Protein AF-A0A654D5M8-F1 (afdb_monomer)

Radius of gyration: 11.66 Å; Cα contacts (8 Å, |Δi|>4): 49; chains: 1; bounding box: 28×20×28 Å

Solvent-accessible surface area (backbone atoms only — not comparable to full-atom values): 3417 Å² total; per-residue (Å²): 140,76,78,84,46,50,53,50,46,38,66,51,50,73,67,56,48,50,58,53,27,69,67,48,60,95,48,43,62,42,50,67,77,70,36,47,48,62,55,18,41,27,56,59,71,64,34,56,69,63,38,32,74,76,74,41,85,128

Structure (mmCIF, N/CA/C/O backbone):
data_AF-A0A654D5M8-F1
#
_entry.id   AF-A0A654D5M8-F1
#
loop_
_atom_site.group_PDB
_ato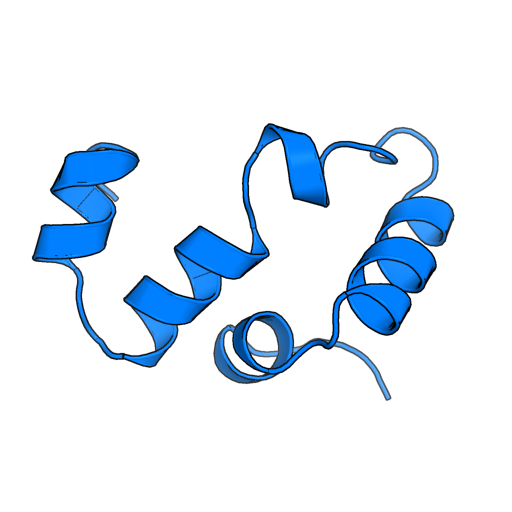m_site.id
_atom_site.type_symbol
_atom_site.label_atom_id
_atom_site.label_alt_id
_atom_site.label_comp_id
_atom_site.label_asym_id
_atom_site.label_entity_id
_atom_site.label_seq_id
_atom_site.pdbx_PDB_ins_code
_atom_site.Cartn_x
_atom_site.Cartn_y
_atom_site.Cartn_z
_atom_site.occupancy
_atom_site.B_iso_or_equiv
_atom_site.auth_seq_id
_atom_site.auth_comp_id
_atom_site.auth_asym_id
_atom_site.auth_atom_id
_atom_site.pdbx_PDB_model_num
ATOM 1 N N . MET A 1 1 ? -10.596 -11.380 11.123 1.00 61.19 1 MET A N 1
ATOM 2 C CA . MET A 1 1 ? -10.037 -11.732 9.803 1.00 61.19 1 MET A CA 1
ATOM 3 C C . MET A 1 1 ? -9.388 -10.473 9.273 1.00 61.19 1 MET A C 1
ATOM 5 O O . MET A 1 1 ? -10.073 -9.464 9.217 1.00 61.19 1 MET A O 1
ATOM 9 N N . GLY A 1 2 ? -8.073 -10.485 9.075 1.00 81.50 2 GLY A N 1
ATOM 10 C CA . GLY A 1 2 ? -7.292 -9.300 8.712 1.00 81.50 2 GLY A CA 1
ATOM 11 C C . GLY A 1 2 ? -6.494 -9.544 7.438 1.00 81.50 2 GLY A C 1
ATOM 12 O O . GLY A 1 2 ? -6.444 -10.673 6.9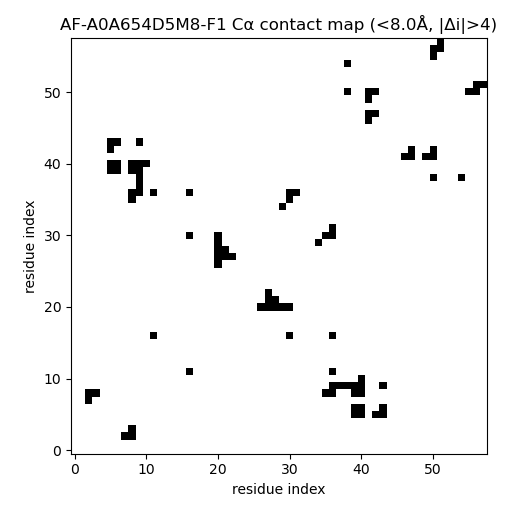58 1.00 81.50 2 GLY A O 1
ATOM 13 N N . VAL A 1 3 ? -5.875 -8.487 6.920 1.00 89.88 3 VAL A N 1
ATOM 14 C CA . VAL A 1 3 ? -4.968 -8.542 5.768 1.00 89.88 3 VAL A CA 1
ATOM 15 C C . VAL A 1 3 ? -3.680 -9.239 6.196 1.00 89.88 3 VAL A C 1
ATOM 17 O O . VAL A 1 3 ? -2.941 -8.702 7.021 1.00 89.88 3 VAL A O 1
ATOM 20 N N . THR A 1 4 ? -3.421 -10.441 5.683 1.00 93.12 4 THR A N 1
ATOM 21 C CA . THR A 1 4 ? -2.219 -11.221 6.034 1.00 93.12 4 THR A CA 1
ATOM 22 C C . THR A 1 4 ? -1.324 -11.496 4.834 1.00 93.12 4 THR A C 1
ATOM 24 O O . THR A 1 4 ? -0.158 -11.846 5.013 1.00 93.12 4 THR A O 1
ATOM 27 N N . THR A 1 5 ? -1.830 -11.293 3.617 1.00 94.25 5 THR A N 1
ATOM 28 C CA . THR A 1 5 ? -1.074 -11.440 2.373 1.00 94.25 5 THR A CA 1
ATOM 29 C C . THR A 1 5 ? -1.128 -10.173 1.516 1.00 94.25 5 THR A C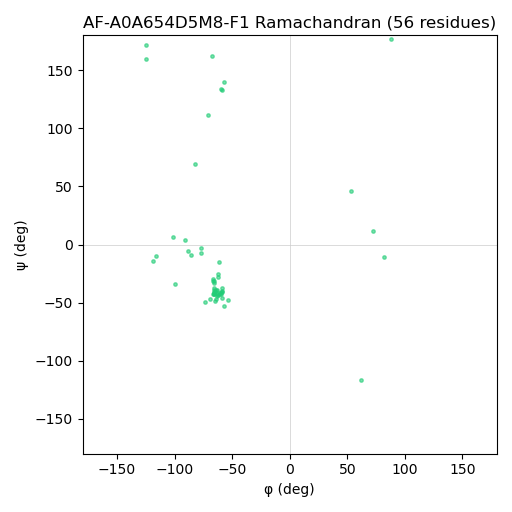 1
ATOM 31 O O . THR A 1 5 ? -2.031 -9.343 1.639 1.00 94.25 5 THR A O 1
ATOM 34 N N . VAL A 1 6 ? -0.170 -10.032 0.591 1.00 93.69 6 VAL A N 1
ATOM 35 C CA . VAL A 1 6 ? -0.208 -8.971 -0.436 1.00 93.69 6 VAL A CA 1
ATOM 36 C C . VAL A 1 6 ? -1.423 -9.110 -1.359 1.00 93.69 6 VAL A C 1
ATOM 38 O O . VAL A 1 6 ? -1.931 -8.107 -1.847 1.00 93.69 6 VAL A O 1
ATOM 41 N N . GLY A 1 7 ? -1.928 -10.334 -1.552 1.00 95.50 7 GLY A N 1
ATOM 42 C CA . GLY A 1 7 ? -3.162 -10.589 -2.293 1.00 95.50 7 GLY A CA 1
ATOM 43 C C . GLY A 1 7 ? -4.386 -10.017 -1.580 1.00 95.50 7 GLY A C 1
ATOM 44 O O . GLY A 1 7 ? -5.199 -9.354 -2.218 1.00 95.50 7 GLY A O 1
ATOM 45 N N . ASP A 1 8 ? -4.468 -10.181 -0.257 1.00 95.94 8 ASP A N 1
ATOM 46 C CA . ASP A 1 8 ? -5.552 -9.594 0.541 1.00 95.94 8 ASP A CA 1
ATOM 47 C C . ASP A 1 8 ? -5.521 -8.065 0.455 1.00 95.94 8 ASP A C 1
ATOM 49 O O . ASP A 1 8 ? -6.555 -7.441 0.241 1.00 95.94 8 ASP A O 1
ATOM 53 N N . MET A 1 9 ? -4.330 -7.459 0.554 1.00 95.62 9 MET A N 1
ATOM 54 C CA . MET A 1 9 ? -4.162 -6.007 0.424 1.00 95.62 9 MET A CA 1
ATOM 55 C C . MET A 1 9 ? -4.549 -5.514 -0.980 1.00 95.62 9 MET A C 1
ATOM 57 O O . MET A 1 9 ? -5.177 -4.469 -1.120 1.00 95.62 9 MET A O 1
ATOM 61 N N . ALA A 1 10 ? -4.204 -6.268 -2.028 1.00 96.56 10 ALA A N 1
ATOM 62 C CA . ALA A 1 10 ? -4.553 -5.935 -3.409 1.00 96.56 10 ALA A CA 1
ATOM 63 C C . ALA A 1 10 ? -6.065 -6.014 -3.688 1.00 96.56 10 ALA A C 1
ATOM 65 O O . ALA A 1 10 ? -6.562 -5.293 -4.561 1.00 96.56 10 ALA A O 1
ATOM 66 N N . ALA A 1 11 ? -6.769 -6.888 -2.960 1.00 96.56 11 ALA A N 1
ATOM 67 C CA . ALA A 1 11 ? -8.196 -7.152 -3.104 1.00 96.56 11 ALA A CA 1
ATOM 68 C C . ALA A 1 11 ? -9.094 -6.197 -2.302 1.00 96.56 11 ALA A C 1
ATOM 70 O O . ALA A 1 11 ? -10.307 -6.211 -2.511 1.00 96.56 11 ALA A O 1
ATOM 71 N N . LEU A 1 12 ? -8.529 -5.364 -1.420 1.00 95.44 12 LEU A N 1
ATOM 72 C CA . LEU A 1 12 ? -9.309 -4.403 -0.641 1.00 95.44 12 LEU A CA 1
ATOM 73 C C . LEU A 1 12 ? -10.081 -3.443 -1.551 1.00 95.44 12 LEU A C 1
ATOM 75 O O . LEU A 1 12 ? -9.527 -2.826 -2.470 1.00 95.44 12 LEU A O 1
ATOM 79 N N . SER A 1 13 ? -11.360 -3.262 -1.233 1.00 94.25 13 SER A N 1
ATOM 80 C CA . SER A 1 13 ? -12.127 -2.126 -1.732 1.00 94.25 13 SER A CA 1
ATOM 81 C C . SER A 1 13 ? -11.613 -0.817 -1.127 1.00 94.25 13 SER A C 1
ATOM 83 O O . SER A 1 13 ? -10.944 -0.793 -0.092 1.00 94.25 13 SER A O 1
ATOM 85 N N . GLU A 1 14 ? -11.957 0.305 -1.757 1.00 91.69 14 GLU A N 1
ATOM 86 C CA . GLU A 1 14 ? -11.570 1.630 -1.267 1.00 91.69 14 GLU A CA 1
ATOM 87 C C . GLU A 1 14 ? -12.091 1.895 0.155 1.00 91.69 14 GLU A C 1
ATOM 89 O O . GLU A 1 14 ? -11.353 2.388 1.005 1.00 91.69 14 GLU A O 1
ATOM 94 N N . THR A 1 15 ? -13.329 1.492 0.450 1.00 94.31 15 THR A N 1
ATOM 95 C CA . THR A 1 15 ? -13.919 1.636 1.786 1.00 94.31 15 THR A CA 1
ATOM 96 C C . THR A 1 15 ? -13.204 0.773 2.826 1.00 94.31 15 THR A C 1
ATOM 98 O O . THR A 1 15 ? -12.950 1.239 3.934 1.00 94.31 15 THR A O 1
ATOM 101 N N . GLU A 1 16 ? -12.843 -0.469 2.498 1.00 94.88 16 GLU A N 1
ATOM 102 C CA . GLU A 1 16 ? -12.093 -1.329 3.425 1.00 94.88 16 GLU A CA 1
ATOM 103 C C . GLU A 1 16 ? -10.688 -0.786 3.684 1.00 94.88 16 GLU A C 1
ATOM 105 O O . GLU A 1 16 ? -10.257 -0.734 4.836 1.00 94.88 16 GLU A O 1
ATOM 110 N N . ALA A 1 17 ? -10.005 -0.314 2.640 1.00 94.06 17 ALA A N 1
ATOM 111 C CA . ALA A 1 17 ? -8.703 0.329 2.760 1.00 94.06 17 ALA A CA 1
ATOM 112 C C . ALA A 1 17 ? -8.768 1.569 3.669 1.00 94.06 17 ALA A C 1
ATOM 114 O O . ALA A 1 17 ? -7.954 1.702 4.580 1.00 94.06 17 ALA A O 1
ATOM 115 N N . GLN A 1 18 ? -9.775 2.431 3.494 1.00 93.75 18 GLN A N 1
ATOM 116 C CA . GLN A 1 18 ? -9.999 3.602 4.352 1.00 93.75 18 GLN A CA 1
ATOM 117 C C . GLN A 1 18 ? -10.305 3.209 5.804 1.00 93.75 18 GLN A C 1
ATOM 119 O O . GLN A 1 18 ? -9.759 3.802 6.734 1.00 93.75 18 GLN A O 1
ATOM 124 N N . ASN A 1 19 ? -11.136 2.184 6.014 1.00 94.50 19 ASN A N 1
ATOM 125 C CA . ASN A 1 19 ? -11.463 1.689 7.351 1.00 94.50 19 ASN A CA 1
ATOM 126 C C . ASN A 1 19 ? -10.234 1.126 8.074 1.00 94.50 19 ASN A C 1
ATOM 128 O O . ASN A 1 19 ? -10.095 1.332 9.280 1.00 94.50 19 ASN A O 1
ATOM 132 N N . ILE A 1 20 ? -9.353 0.420 7.358 1.00 93.94 20 ILE A N 1
ATOM 133 C CA . ILE A 1 20 ? -8.092 -0.091 7.908 1.00 93.94 20 ILE A CA 1
ATOM 134 C C . ILE A 1 20 ? -7.139 1.071 8.190 1.00 93.94 20 ILE A C 1
ATOM 136 O O . ILE A 1 20 ? -6.594 1.145 9.287 1.00 93.94 20 ILE A O 1
ATOM 140 N N . ASP A 1 21 ? -6.970 2.003 7.250 1.00 94.62 21 ASP A N 1
ATOM 141 C CA . ASP A 1 21 ? -6.087 3.167 7.392 1.00 94.62 21 ASP A CA 1
ATOM 142 C C . ASP A 1 21 ? -6.473 4.052 8.594 1.00 94.62 21 ASP A C 1
ATOM 144 O O . ASP A 1 21 ? -5.608 4.463 9.372 1.00 94.62 21 ASP A O 1
ATOM 148 N N . ALA A 1 22 ? -7.772 4.248 8.838 1.00 94.81 22 ALA A N 1
ATOM 149 C CA . ALA A 1 22 ? -8.286 4.950 10.016 1.00 94.81 22 ALA A CA 1
ATOM 150 C C . ALA A 1 22 ? -7.939 4.254 11.348 1.00 94.81 22 ALA A C 1
ATOM 152 O O . ALA A 1 22 ? -7.855 4.907 12.387 1.00 94.81 22 ALA A O 1
ATOM 153 N N . GLN A 1 23 ? -7.711 2.938 11.332 1.00 94.00 23 GLN A N 1
ATOM 154 C CA . GLN A 1 23 ? -7.344 2.150 12.514 1.00 94.00 23 GLN A CA 1
ATOM 155 C C . GLN A 1 23 ? -5.827 2.094 12.757 1.00 94.00 23 GLN A C 1
ATOM 157 O O . GLN A 1 23 ? -5.394 1.591 13.793 1.00 94.00 23 GLN A O 1
ATOM 162 N N . LEU A 1 24 ? -5.003 2.633 11.850 1.00 91.94 24 LEU A N 1
ATOM 163 C CA . LEU A 1 24 ? -3.539 2.601 11.959 1.00 91.94 24 LEU A CA 1
ATOM 164 C C . LEU A 1 24 ? -2.949 3.616 12.965 1.00 91.94 24 LEU A C 1
ATOM 166 O O . LEU A 1 24 ? -1.733 3.640 13.184 1.00 91.94 24 LEU A O 1
ATOM 170 N N . GLY A 1 25 ? -3.775 4.464 13.587 1.00 93.88 25 GLY A N 1
ATOM 171 C CA . GLY A 1 25 ? -3.351 5.426 14.607 1.00 93.88 25 GLY A CA 1
ATOM 172 C C . GLY A 1 25 ? -2.352 6.452 14.064 1.00 93.88 25 GLY A C 1
ATOM 173 O O . GLY A 1 25 ? -2.661 7.221 13.161 1.00 93.88 25 GLY A O 1
ATOM 174 N N . ALA A 1 26 ? -1.121 6.458 14.583 1.00 95.31 26 ALA A N 1
ATOM 175 C CA . ALA A 1 26 ? -0.064 7.364 14.110 1.00 95.31 26 ALA A CA 1
ATOM 176 C C . ALA A 1 26 ? 0.313 7.156 12.627 1.00 95.31 26 ALA A C 1
ATOM 178 O O . ALA A 1 26 ? 0.985 7.999 12.031 1.00 95.31 26 ALA A O 1
ATOM 179 N N . PHE A 1 27 ? -0.097 6.032 12.037 1.00 92.88 27 PHE A N 1
ATOM 180 C CA . PHE A 1 27 ? 0.148 5.706 10.637 1.00 92.88 27 PHE A CA 1
ATOM 181 C C . PHE A 1 27 ? -1.071 5.936 9.737 1.00 92.88 27 PHE A C 1
ATOM 183 O O . PHE A 1 27 ? -0.995 5.627 8.552 1.00 92.88 27 PHE A O 1
ATOM 190 N N . THR A 1 28 ? -2.165 6.509 10.242 1.00 95.88 28 THR A N 1
ATOM 191 C CA . THR A 1 28 ? -3.299 6.901 9.396 1.00 95.88 28 THR A CA 1
ATOM 192 C C . THR A 1 28 ? -2.858 7.860 8.284 1.00 95.88 28 THR A C 1
ATOM 194 O O . THR A 1 28 ? -2.000 8.727 8.469 1.00 95.88 28 THR A O 1
ATOM 197 N N . GLY A 1 29 ? -3.409 7.661 7.091 1.00 93.88 29 GLY A N 1
ATOM 198 C CA . GLY A 1 29 ? -3.068 8.343 5.848 1.00 93.88 29 GLY A CA 1
ATOM 199 C C . GLY A 1 29 ? -1.845 7.767 5.131 1.00 93.88 29 GLY A C 1
ATOM 200 O O . GLY A 1 29 ? -1.595 8.124 3.975 1.00 93.88 29 GLY A O 1
ATOM 201 N N . ARG A 1 30 ? -1.068 6.874 5.767 1.00 94.88 30 ARG A N 1
ATOM 202 C CA . ARG A 1 30 ? 0.086 6.228 5.118 1.00 94.88 30 ARG A CA 1
ATOM 203 C C . ARG A 1 30 ? -0.343 5.332 3.978 1.00 94.88 30 ARG A C 1
ATOM 205 O O . ARG A 1 30 ? 0.344 5.325 2.965 1.00 94.88 30 ARG A O 1
ATOM 212 N N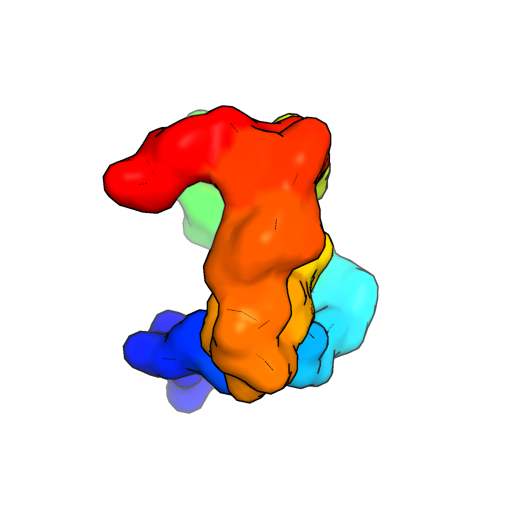 . MET A 1 31 ? -1.445 4.599 4.125 1.00 94.75 31 MET A N 1
ATOM 213 C CA . MET A 1 31 ? -1.847 3.616 3.122 1.00 94.75 31 MET A CA 1
ATOM 214 C C . MET A 1 31 ? -2.072 4.279 1.757 1.00 94.75 31 MET A C 1
ATOM 216 O O . MET A 1 31 ? -1.627 3.763 0.731 1.00 94.75 31 MET A O 1
ATOM 220 N N . GLY A 1 32 ? -2.699 5.460 1.761 1.00 94.06 32 GLY A N 1
ATOM 221 C CA . GLY A 1 32 ? -2.879 6.287 0.571 1.00 94.06 32 GLY A CA 1
ATOM 222 C C . GLY A 1 32 ? -1.588 6.974 0.121 1.00 94.06 32 GLY A C 1
ATOM 223 O O . GLY A 1 32 ? -1.215 6.867 -1.044 1.00 94.06 32 GLY A O 1
ATOM 224 N N . ARG A 1 33 ? -0.870 7.644 1.035 1.00 94.94 33 ARG A N 1
ATOM 225 C CA . ARG A 1 33 ? 0.353 8.400 0.700 1.00 94.94 33 ARG A CA 1
ATOM 226 C C . ARG A 1 33 ? 1.452 7.519 0.109 1.00 94.94 33 ARG A C 1
ATOM 228 O O . ARG A 1 33 ? 2.095 7.898 -0.865 1.00 94.94 33 ARG A O 1
ATOM 235 N N . ASP A 1 34 ? 1.640 6.347 0.696 1.00 95.50 34 ASP A N 1
ATOM 236 C CA . ASP A 1 34 ? 2.643 5.377 0.282 1.00 95.50 34 ASP A CA 1
ATOM 237 C C . ASP A 1 34 ? 2.044 4.395 -0.758 1.00 95.50 34 ASP A C 1
ATOM 239 O O . ASP A 1 34 ? 2.728 3.484 -1.207 1.00 95.50 34 ASP A O 1
ATOM 243 N N . ARG A 1 35 ? 0.785 4.582 -1.190 1.00 95.62 35 ARG A N 1
ATOM 244 C CA . ARG A 1 35 ? 0.109 3.837 -2.274 1.00 95.62 35 ARG A CA 1
ATOM 245 C C . ARG A 1 35 ? 0.149 2.312 -2.107 1.00 95.62 35 ARG A C 1
ATOM 247 O O . ARG A 1 35 ? 0.421 1.570 -3.050 1.00 95.62 35 ARG A O 1
ATOM 254 N N . TRP A 1 36 ? -0.145 1.824 -0.902 1.00 95.75 36 TRP A N 1
ATOM 255 C CA . TRP A 1 36 ? -0.020 0.401 -0.550 1.00 95.75 36 TRP A CA 1
ATOM 256 C C . TRP A 1 36 ? -0.867 -0.524 -1.432 1.00 95.75 36 TRP A C 1
ATOM 258 O O . TRP A 1 36 ? -0.412 -1.611 -1.784 1.00 95.75 36 TRP A O 1
ATOM 268 N N . ILE A 1 37 ? -2.075 -0.099 -1.818 1.00 95.88 37 ILE A N 1
ATOM 269 C CA . ILE A 1 37 ? -2.970 -0.894 -2.676 1.00 95.88 37 ILE A CA 1
ATOM 270 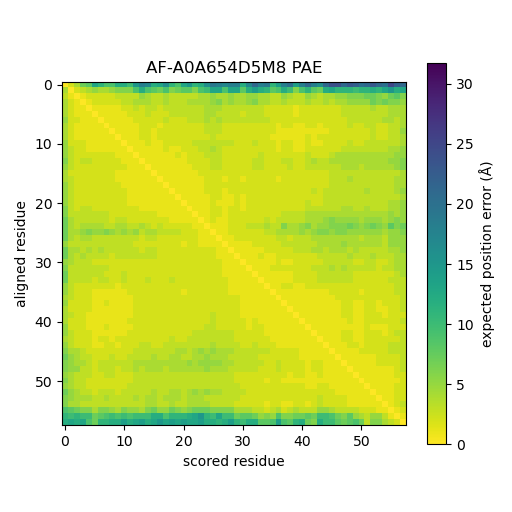C C . ILE A 1 37 ? -2.372 -1.078 -4.077 1.00 95.88 37 ILE A C 1
ATOM 272 O O . ILE A 1 37 ? -2.394 -2.179 -4.620 1.00 95.88 37 ILE A O 1
ATOM 276 N N . GLU A 1 38 ? -1.798 -0.020 -4.654 1.00 96.12 38 GLU A N 1
ATOM 277 C CA . GLU A 1 38 ? -1.154 -0.061 -5.973 1.00 96.12 38 GLU A CA 1
ATOM 278 C C . GLU A 1 38 ? 0.077 -0.976 -5.957 1.00 96.12 38 GLU A C 1
ATOM 280 O O . GLU A 1 38 ? 0.183 -1.887 -6.779 1.00 96.12 38 GLU A O 1
ATOM 285 N N . GLN A 1 39 ? 0.947 -0.802 -4.958 1.00 96.94 39 GLN A N 1
ATOM 286 C CA . GLN A 1 39 ? 2.091 -1.684 -4.717 1.00 96.94 39 GLN A CA 1
ATOM 287 C C . GLN A 1 39 ? 1.662 -3.151 -4.603 1.00 96.94 39 GLN A C 1
ATOM 289 O O . GLN A 1 39 ? 2.227 -4.029 -5.253 1.00 96.94 39 GLN A O 1
ATOM 294 N N . SER A 1 40 ? 0.620 -3.413 -3.813 1.00 97.12 40 SER A N 1
ATOM 295 C CA . SER A 1 40 ? 0.122 -4.767 -3.576 1.00 97.12 40 SER A CA 1
ATOM 296 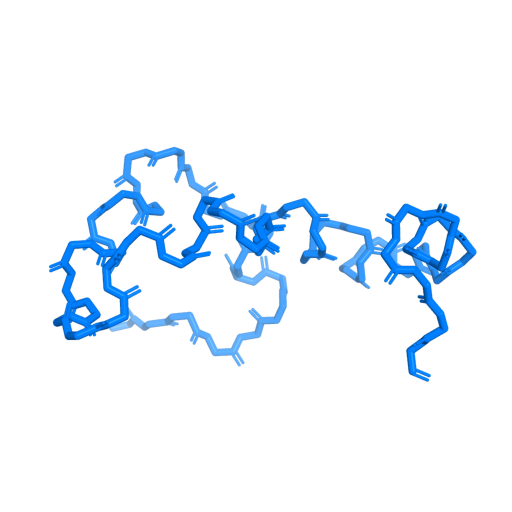C C . SER A 1 40 ? -0.450 -5.399 -4.838 1.00 97.12 40 SER A C 1
ATOM 298 O O . SER A 1 40 ? -0.220 -6.581 -5.064 1.00 97.12 40 SER A O 1
ATOM 300 N N . ARG A 1 41 ? -1.133 -4.632 -5.698 1.00 96.50 41 ARG A N 1
ATOM 301 C CA . ARG A 1 41 ? -1.640 -5.131 -6.989 1.00 96.50 41 ARG A CA 1
ATOM 302 C C . ARG A 1 41 ? -0.514 -5.563 -7.922 1.00 96.50 41 ARG A C 1
ATOM 304 O O . ARG A 1 41 ? -0.609 -6.638 -8.506 1.00 96.50 41 ARG A O 1
ATOM 311 N N . LEU A 1 42 ? 0.553 -4.771 -8.025 1.00 97.19 42 LEU A N 1
ATOM 312 C CA . LEU A 1 42 ? 1.719 -5.116 -8.847 1.00 97.19 42 LEU A CA 1
ATOM 313 C C . LEU A 1 42 ? 2.412 -6.375 -8.315 1.00 97.19 42 LEU A C 1
ATOM 315 O O . LEU A 1 42 ? 2.656 -7.319 -9.065 1.00 97.19 42 LEU A O 1
ATOM 319 N N . LEU A 1 43 ? 2.650 -6.438 -7.002 1.00 96.00 43 LEU A N 1
ATOM 320 C CA . LEU A 1 43 ? 3.291 -7.592 -6.369 1.00 96.00 43 LEU A CA 1
ATOM 321 C C . LEU A 1 43 ? 2.426 -8.860 -6.443 1.00 96.00 43 LEU A C 1
ATOM 323 O O . LEU A 1 43 ? 2.952 -9.934 -6.726 1.00 96.00 43 LEU A O 1
ATOM 327 N N . ALA A 1 44 ? 1.110 -8.751 -6.246 1.00 96.62 44 ALA A N 1
ATOM 328 C CA . ALA A 1 44 ? 0.180 -9.876 -6.360 1.00 96.62 44 ALA A CA 1
ATOM 329 C C . ALA A 1 44 ? 0.063 -10.396 -7.804 1.00 96.62 44 ALA A C 1
ATOM 331 O O . ALA A 1 44 ? -0.125 -11.594 -8.005 1.00 96.62 44 ALA A O 1
ATOM 332 N N . ALA A 1 45 ? 0.221 -9.522 -8.803 1.00 96.31 45 ALA A N 1
ATOM 333 C CA . ALA A 1 45 ? 0.295 -9.903 -10.214 1.00 96.31 45 ALA A CA 1
ATOM 334 C C . ALA A 1 45 ? 1.664 -10.487 -10.621 1.00 96.31 45 ALA A C 1
ATOM 336 O O . ALA A 1 45 ? 1.819 -10.950 -11.750 1.00 96.31 45 ALA A O 1
ATOM 337 N N . GLY A 1 46 ? 2.664 -10.459 -9.731 1.00 95.88 46 GLY A N 1
ATOM 338 C CA . GLY A 1 46 ? 4.044 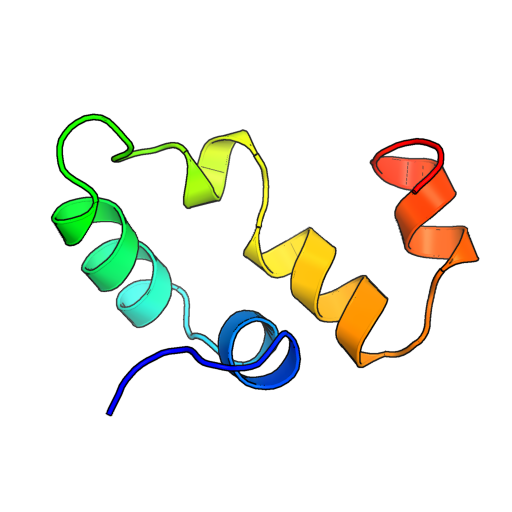-10.829 -10.051 1.00 95.88 46 GLY A CA 1
ATOM 339 C C . GLY A 1 46 ? 4.771 -9.805 -10.932 1.00 95.88 46 GLY A C 1
ATOM 340 O O . GLY A 1 46 ? 5.861 -10.092 -11.429 1.00 95.88 46 GLY A O 1
ATOM 341 N N . ASP A 1 47 ? 4.204 -8.609 -11.114 1.00 96.31 47 ASP A N 1
ATOM 342 C CA . ASP A 1 47 ? 4.760 -7.541 -11.946 1.00 96.31 47 ASP A CA 1
ATOM 343 C C . ASP A 1 47 ? 5.825 -6.743 -11.186 1.00 96.31 47 ASP A C 1
ATOM 345 O O . ASP A 1 47 ? 5.664 -5.579 -10.807 1.00 96.31 47 ASP A O 1
ATOM 349 N N . LYS A 1 48 ? 6.952 -7.412 -10.936 1.00 94.50 48 LYS A N 1
ATOM 350 C CA . LYS A 1 48 ? 8.123 -6.786 -10.326 1.00 94.50 48 LYS A CA 1
ATOM 351 C C . LYS A 1 48 ? 8.699 -5.647 -11.187 1.00 94.50 48 LYS A C 1
ATOM 353 O O . LYS A 1 48 ? 9.012 -4.610 -10.609 1.00 94.50 48 LYS A O 1
ATOM 358 N N . PRO A 1 49 ? 8.812 -5.762 -12.528 1.00 96.56 49 PRO A N 1
ATOM 359 C CA . PRO A 1 49 ? 9.261 -4.644 -13.360 1.00 96.56 49 PRO A CA 1
ATOM 360 C C . PRO A 1 49 ? 8.356 -3.409 -13.252 1.00 96.56 49 PRO A C 1
ATOM 362 O O . PRO A 1 49 ? 8.865 -2.296 -13.125 1.00 96.56 49 PRO A O 1
ATOM 365 N N . GLY A 1 50 ? 7.031 -3.591 -13.255 1.00 95.94 50 GLY A N 1
ATOM 366 C CA . GLY A 1 50 ? 6.066 -2.505 -13.075 1.00 95.94 50 GLY A CA 1
ATOM 367 C C . GLY A 1 50 ? 6.155 -1.866 -11.691 1.00 95.94 50 GLY A C 1
ATOM 368 O O . GL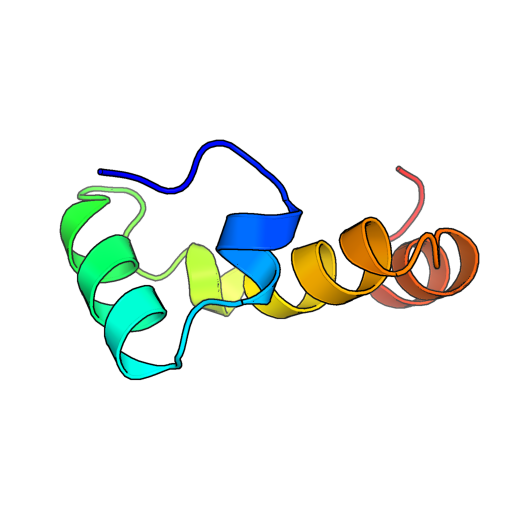Y A 1 50 ? 6.141 -0.640 -11.578 1.00 95.94 50 GLY A O 1
ATOM 369 N N . PHE A 1 51 ? 6.342 -2.676 -10.643 1.00 96.25 51 PHE A N 1
ATOM 370 C CA . PHE A 1 51 ? 6.639 -2.168 -9.303 1.00 96.25 51 PHE A CA 1
ATOM 371 C C . PHE A 1 51 ? 7.894 -1.289 -9.308 1.00 96.25 51 PHE A C 1
ATOM 373 O O . PHE A 1 51 ? 7.846 -0.139 -8.870 1.00 96.25 51 PHE A O 1
ATOM 380 N N . GLU A 1 52 ? 9.005 -1.793 -9.848 1.00 96.81 52 GLU A N 1
ATOM 381 C CA . GLU A 1 52 ? 10.286 -1.082 -9.827 1.00 96.81 52 GLU A CA 1
ATOM 382 C C . GLU A 1 52 ? 10.269 0.211 -10.652 1.00 96.81 52 GLU A C 1
ATOM 384 O O . GLU A 1 52 ? 10.925 1.185 -10.279 1.00 96.81 52 GLU A O 1
ATOM 389 N N . ALA A 1 53 ? 9.482 0.259 -11.729 1.00 96.44 53 ALA A N 1
ATOM 390 C CA . ALA A 1 53 ? 9.312 1.456 -12.547 1.00 96.44 53 ALA A CA 1
ATOM 391 C C . ALA A 1 53 ? 8.616 2.607 -11.796 1.00 96.44 53 ALA A C 1
ATOM 393 O O . ALA A 1 53 ? 8.923 3.773 -12.044 1.00 96.44 53 ALA A O 1
ATOM 394 N N . VAL A 1 54 ? 7.688 2.293 -10.886 1.00 94.88 54 VAL A N 1
ATOM 395 C CA . VAL A 1 54 ? 6.858 3.288 -10.181 1.00 94.88 54 VAL A CA 1
ATOM 396 C C . VAL A 1 54 ? 7.381 3.600 -8.776 1.00 94.88 54 VAL A C 1
ATOM 398 O O . VAL A 1 54 ? 7.247 4.735 -8.309 1.00 94.88 54 VAL A O 1
ATOM 401 N N . PHE A 1 55 ? 7.960 2.609 -8.097 1.00 94.56 55 PHE A N 1
ATOM 402 C CA . PHE A 1 55 ? 8.335 2.682 -6.680 1.00 94.56 55 PHE A CA 1
ATOM 403 C C . PHE A 1 55 ? 9.844 2.566 -6.430 1.00 94.56 55 PHE A C 1
ATOM 405 O O . PHE A 1 55 ? 10.299 2.853 -5.324 1.00 94.56 55 PHE A O 1
ATOM 412 N N . GLY A 1 56 ? 10.634 2.224 -7.451 1.00 91.94 56 GLY A N 1
ATOM 413 C CA . GLY A 1 56 ? 12.066 1.964 -7.317 1.00 91.94 56 GLY A CA 1
ATOM 414 C C . GLY A 1 56 ? 12.371 0.509 -6.957 1.00 91.94 56 GLY A C 1
ATOM 415 O O . GLY A 1 56 ? 11.475 -0.316 -6.793 1.00 91.94 56 GLY A O 1
ATOM 416 N N . LYS A 1 57 ? 13.665 0.179 -6.880 1.00 86.81 57 LYS A N 1
ATOM 417 C CA . LYS A 1 57 ? 14.112 -1.199 -6.630 1.00 86.81 57 LYS A CA 1
ATOM 418 C C . LYS A 1 57 ? 13.573 -1.729 -5.300 1.00 86.81 57 LYS A C 1
ATOM 420 O O . LYS A 1 57 ? 13.669 -1.033 -4.290 1.00 86.81 57 LYS A O 1
ATOM 425 N N . LEU A 1 58 ? 13.047 -2.956 -5.346 1.00 76.88 58 LEU A N 1
ATOM 426 C CA . LEU A 1 58 ? 12.591 -3.713 -4.179 1.00 76.88 58 LEU A CA 1
ATOM 427 C C . LEU A 1 58 ? 13.765 -4.129 -3.283 1.00 76.88 58 LEU A C 1
ATOM 429 O O . LEU A 1 58 ? 14.798 -4.566 -3.847 1.00 76.88 58 LEU A O 1
#

pLDDT: mean 93.72, std 5.49, range [61.19, 97.19]

Foldseek 3Di:
DDDDALVSLLPDDPVRLQVVLVVPVVRRPVCVVVVSNVLSVCVVVVVQVVNCVVPNHD

Sequence (58 aa):
MGVTTVGDMAALSETEAQNIDAQLGAFTGRMGRDRWIEQSRLLAAGDKPGFEAVFGKL

Secondary structure (DSSP, 8-state):
----SHHHHHH--HHHHHHHHHTSGGGTTHHHHTTHHHHHHHHHTT-HHHHHHHH---

Mea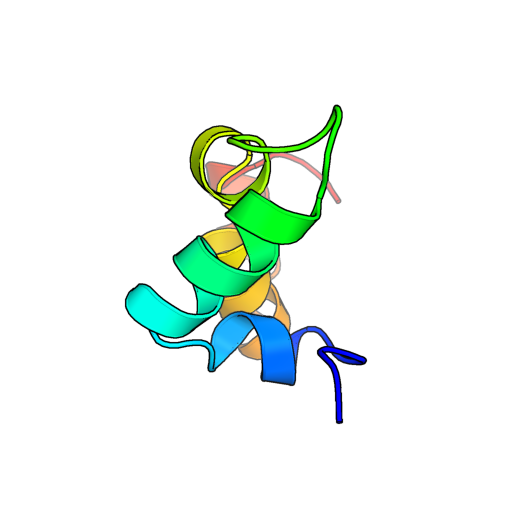n predicted aligned error: 2.96 Å